Protein AF-B3MCR9-F1 (afdb_monomer_lite)

InterPro domains:
  IPR016186 C-type lectin-like/link domain superfamily [G3DSA:3.10.100.10] (4-109)
  IPR016187 C-type lectin fold [SSF56436] (7-84)

Secondary structure (DSSP, 8-state):
--SHHHHHHHHTTS-TT----EEEEEE-TTSSS-EETTT-PBP----TT-B---SSPEEEEEEETTEEEEEEE-TTS--EE-----SEETTEEPPPPP------HHHHHGGG-

Organism: Drosophila ananassae (NCBI:txid7217)

Sequence (113 aa):
MRLCQQIQTLTSHLHGDDRTDIWFGLTAFERNNYRYISNNKLVDYTPKDSVLVNNGSCAFLKPVDPLYTFASGDCTVRKRFVCTQTDMCNGARMRKPKASCTVPDYAKEILSL

Foldseek 3Di:
DPPVVVQCVLCVPVDDVNQDKEFEQWWLAVHQAIAGQFARDGDPDFDPPAAEDNPNWGWIWHDDVPGTGIYTDHPPDDDHYGDDDGQGGNNHGDDDPPPPPVCDPVNVVVVPD

pLDDT: mean 75.34, std 16.48, range [27.53, 94.12]

Structure (mmCIF, N/CA/C/O backbone):
data_AF-B3MCR9-F1
#
_entry.id   AF-B3MCR9-F1
#
loop_
_atom_site.group_PDB
_atom_site.id
_atom_site.type_symbol
_atom_site.label_atom_id
_atom_site.label_alt_id
_atom_site.label_comp_id
_atom_site.label_asym_id
_atom_site.label_entity_id
_atom_site.label_seq_id
_atom_site.pdbx_PDB_ins_code
_atom_site.Cartn_x
_atom_site.Cartn_y
_atom_site.Cartn_z
_atom_site.occupancy
_atom_site.B_iso_or_equiv
_atom_site.auth_seq_id
_atom_site.auth_comp_id
_atom_site.auth_asym_id
_atom_site.auth_atom_id
_atom_site.pdbx_PDB_model_num
ATOM 1 N N . MET A 1 1 ? -4.313 10.910 16.139 1.00 31.52 1 MET A N 1
ATOM 2 C CA . MET A 1 1 ? -2.930 10.420 15.947 1.00 31.52 1 MET A CA 1
ATOM 3 C C . MET A 1 1 ? -2.883 8.879 15.969 1.00 31.52 1 MET A C 1
ATOM 5 O O . MET A 1 1 ? -2.218 8.310 16.815 1.00 31.52 1 MET A O 1
ATOM 9 N N . ARG A 1 2 ? -3.635 8.181 15.092 1.00 27.53 2 ARG A N 1
ATOM 10 C CA . ARG A 1 2 ? -3.780 6.699 15.122 1.00 27.53 2 ARG A CA 1
ATOM 11 C C . ARG A 1 2 ? -3.287 5.967 13.858 1.00 27.53 2 ARG A C 1
ATOM 13 O O . ARG A 1 2 ? -3.297 4.745 13.839 1.00 27.53 2 ARG A O 1
ATOM 20 N N . LEU A 1 3 ? -2.839 6.685 12.823 1.00 35.62 3 LEU A N 1
ATOM 21 C CA . LEU A 1 3 ? -2.471 6.089 11.525 1.00 35.62 3 LEU A CA 1
ATOM 22 C C . LEU A 1 3 ? -0.963 5.898 11.330 1.00 35.62 3 LEU A C 1
ATOM 24 O O . LEU A 1 3 ? -0.558 4.842 10.856 1.00 35.62 3 LEU A O 1
ATOM 28 N N . CYS A 1 4 ? -0.120 6.818 11.823 1.00 31.88 4 CYS A N 1
ATOM 29 C CA . CYS A 1 4 ? 1.334 6.593 11.867 1.00 31.88 4 CYS A CA 1
ATOM 30 C C . CYS A 1 4 ? 1.710 5.325 12.650 1.00 31.88 4 CYS A C 1
ATOM 32 O O . CYS A 1 4 ? 2.652 4.634 12.272 1.00 31.88 4 CYS A O 1
ATOM 34 N N . GLN A 1 5 ? 0.943 4.987 13.696 1.00 37.16 5 GLN A N 1
ATOM 35 C CA . GLN A 1 5 ? 1.154 3.760 14.466 1.00 37.16 5 GLN A CA 1
ATOM 36 C C . GLN A 1 5 ? 0.984 2.502 13.603 1.00 37.16 5 GLN A C 1
ATOM 38 O O . GLN A 1 5 ? 1.770 1.580 13.752 1.00 37.16 5 GLN A O 1
ATOM 43 N N . GLN A 1 6 ? 0.036 2.464 12.656 1.00 50.44 6 GLN A N 1
ATOM 44 C CA . GLN A 1 6 ? -0.174 1.268 11.831 1.00 50.44 6 GLN A CA 1
ATOM 45 C C . GLN A 1 6 ? 1.005 0.988 10.897 1.00 50.44 6 GLN A C 1
ATOM 47 O O . GLN A 1 6 ? 1.394 -0.167 10.772 1.00 50.44 6 GLN A O 1
ATOM 52 N N . ILE A 1 7 ? 1.598 2.014 10.277 1.00 55.66 7 ILE A N 1
ATOM 53 C CA . ILE A 1 7 ? 2.745 1.832 9.370 1.00 55.66 7 ILE A CA 1
ATOM 54 C C . ILE A 1 7 ? 4.005 1.461 10.148 1.00 55.66 7 ILE A C 1
ATOM 56 O O . ILE A 1 7 ? 4.690 0.526 9.753 1.00 55.66 7 ILE A O 1
ATOM 60 N N . GLN A 1 8 ? 4.273 2.129 11.276 1.00 55.59 8 GLN A N 1
ATOM 61 C CA . GLN A 1 8 ? 5.411 1.782 12.133 1.00 55.59 8 GLN A CA 1
ATOM 62 C C . GLN A 1 8 ? 5.311 0.344 12.655 1.00 55.59 8 GLN A C 1
ATOM 64 O O . GLN A 1 8 ? 6.309 -0.369 12.641 1.00 55.59 8 GLN A O 1
ATOM 69 N N . THR A 1 9 ? 4.115 -0.108 13.049 1.00 60.69 9 THR A N 1
ATOM 70 C CA . THR A 1 9 ? 3.870 -1.512 13.415 1.00 60.69 9 THR A CA 1
ATOM 71 C C . THR A 1 9 ? 3.998 -2.457 12.216 1.00 60.69 9 THR A C 1
ATOM 73 O O . THR A 1 9 ? 4.492 -3.570 12.361 1.00 60.69 9 THR A O 1
ATOM 76 N N . LEU A 1 10 ? 3.589 -2.034 11.015 1.00 63.72 10 LEU A N 1
ATOM 77 C CA . LEU A 1 10 ? 3.745 -2.832 9.795 1.00 63.72 10 LEU A CA 1
ATOM 78 C C . LEU A 1 10 ? 5.221 -3.074 9.456 1.00 63.72 10 LEU A C 1
ATOM 80 O O . LEU A 1 10 ? 5.580 -4.160 9.010 1.00 63.72 10 LEU A O 1
ATOM 84 N N . THR A 1 11 ? 6.068 -2.065 9.660 1.00 65.00 11 THR A N 1
ATOM 85 C CA . THR A 1 11 ? 7.488 -2.124 9.305 1.00 65.00 11 THR A CA 1
ATOM 86 C C . THR A 1 11 ? 8.385 -2.584 10.451 1.00 65.00 11 THR A C 1
ATOM 88 O O . THR A 1 11 ? 9.523 -2.948 10.191 1.00 65.00 11 THR A O 1
ATOM 91 N N . SER A 1 12 ? 7.914 -2.611 11.705 1.00 66.06 12 SER A N 1
ATOM 92 C CA . SER A 1 12 ? 8.736 -3.012 12.863 1.00 66.06 12 SER A CA 1
ATOM 93 C C . SER A 1 12 ? 9.185 -4.472 12.828 1.00 66.06 12 SER A C 1
ATOM 95 O O . SER A 1 12 ? 10.148 -4.826 13.499 1.00 66.06 12 SER A O 1
ATOM 97 N N . HIS A 1 13 ? 8.494 -5.311 12.055 1.00 68.62 13 HIS A N 1
ATOM 98 C CA . HIS A 1 13 ? 8.857 -6.712 11.830 1.00 68.62 13 HIS A CA 1
ATOM 99 C C . HIS A 1 13 ? 9.763 -6.915 10.604 1.00 68.62 13 HIS A C 1
ATOM 101 O O . HIS A 1 13 ? 10.205 -8.032 10.348 1.00 68.62 13 HIS A O 1
ATOM 107 N N . LEU A 1 14 ? 10.037 -5.852 9.840 1.00 70.44 14 LEU A N 1
ATOM 108 C CA . LEU A 1 14 ? 10.917 -5.881 8.675 1.00 70.44 14 LEU A CA 1
ATOM 109 C C . LEU A 1 14 ? 12.338 -5.520 9.139 1.00 70.44 14 LEU A C 1
ATOM 111 O O . LEU A 1 14 ? 12.697 -4.347 9.220 1.00 70.44 14 LEU A O 1
ATOM 115 N N . HIS A 1 15 ? 13.124 -6.527 9.525 1.00 59.03 15 HIS A N 1
ATOM 116 C CA . HIS A 1 15 ? 14.487 -6.343 10.041 1.00 59.03 15 HIS A CA 1
ATOM 117 C C . HIS A 1 15 ? 15.526 -6.104 8.928 1.00 59.03 15 HIS A C 1
ATOM 119 O O . HIS A 1 15 ? 15.335 -6.493 7.779 1.00 59.03 15 HIS A O 1
ATOM 125 N N . GLY A 1 16 ? 16.628 -5.438 9.300 1.00 55.72 16 GLY A N 1
ATOM 126 C CA . GLY A 1 16 ? 17.508 -4.629 8.440 1.00 55.72 16 GLY A CA 1
ATOM 127 C C . GLY A 1 16 ? 18.189 -5.281 7.232 1.00 55.72 16 GLY A C 1
ATOM 128 O O . GLY A 1 16 ? 18.590 -4.536 6.334 1.00 55.72 16 GLY A O 1
ATOM 129 N N . ASP A 1 17 ? 18.264 -6.610 7.166 1.00 62.31 17 ASP A N 1
ATOM 130 C CA . ASP A 1 17 ? 18.848 -7.322 6.018 1.00 62.31 17 ASP A CA 1
ATOM 131 C C . ASP A 1 17 ? 17.816 -7.604 4.918 1.00 62.31 17 ASP A C 1
ATOM 133 O O . ASP A 1 17 ? 18.160 -7.814 3.755 1.00 62.31 17 ASP A O 1
ATOM 137 N N . ASP A 1 18 ? 16.529 -7.567 5.259 1.00 64.81 18 ASP A N 1
ATOM 138 C CA . ASP A 1 18 ? 15.459 -8.001 4.377 1.00 64.81 18 ASP A CA 1
ATOM 139 C C . ASP A 1 18 ? 14.833 -6.828 3.607 1.00 64.81 18 ASP A C 1
ATOM 141 O O . ASP A 1 18 ? 13.708 -6.390 3.850 1.00 64.81 18 ASP A O 1
ATOM 145 N N . ARG A 1 19 ? 15.620 -6.275 2.679 1.00 75.81 19 ARG A N 1
ATOM 146 C CA . ARG A 1 19 ? 15.340 -5.015 1.968 1.00 75.81 19 ARG A CA 1
ATOM 147 C C . ARG A 1 19 ? 14.679 -5.233 0.609 1.00 75.81 19 ARG A C 1
ATOM 149 O O . ARG A 1 19 ? 15.186 -4.775 -0.414 1.00 75.81 19 ARG A O 1
ATOM 156 N N . THR A 1 20 ? 13.547 -5.930 0.574 1.00 87.25 20 THR A N 1
ATOM 157 C CA . THR A 1 20 ? 12.781 -6.091 -0.675 1.00 87.25 20 THR A CA 1
ATOM 158 C C . THR A 1 20 ? 11.557 -5.192 -0.709 1.00 87.25 20 THR A C 1
ATOM 160 O O . THR A 1 20 ? 11.025 -4.793 0.323 1.00 87.25 20 THR A O 1
ATOM 163 N N . ASP A 1 21 ? 11.036 -4.968 -1.911 1.00 90.31 21 ASP A N 1
ATOM 164 C CA . ASP A 1 21 ? 9.702 -4.406 -2.073 1.00 90.31 21 ASP A CA 1
ATOM 165 C C . ASP A 1 21 ? 8.641 -5.358 -1.501 1.00 90.31 21 ASP A C 1
ATOM 167 O O . ASP A 1 21 ? 8.710 -6.577 -1.714 1.00 90.31 21 ASP A O 1
ATOM 171 N N . ILE A 1 22 ? 7.649 -4.810 -0.799 1.00 89.12 22 ILE A N 1
ATOM 172 C CA . ILE A 1 22 ? 6.610 -5.593 -0.118 1.00 89.12 22 ILE A CA 1
ATOM 173 C C . ILE A 1 22 ? 5.230 -5.008 -0.412 1.00 89.12 22 ILE A C 1
ATOM 175 O O . ILE A 1 22 ? 4.957 -3.843 -0.137 1.00 89.12 22 ILE A O 1
ATOM 179 N N . TRP A 1 23 ? 4.331 -5.830 -0.938 1.00 90.81 23 TRP A N 1
ATOM 180 C CA . TRP A 1 23 ? 2.925 -5.494 -1.103 1.00 90.81 23 TRP A CA 1
ATOM 181 C C . TRP A 1 23 ? 2.233 -5.313 0.246 1.00 90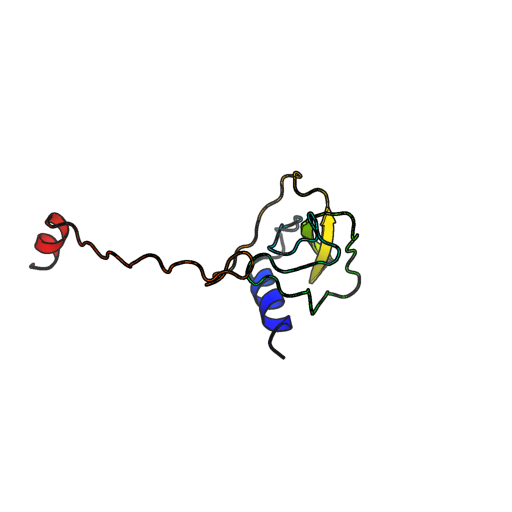.81 23 TRP A C 1
ATOM 183 O O . TRP A 1 23 ? 2.400 -6.116 1.164 1.00 90.81 23 TRP A O 1
ATOM 193 N N . PHE A 1 24 ? 1.380 -4.298 0.333 1.00 90.62 24 PHE A N 1
ATOM 194 C CA . PHE A 1 24 ? 0.454 -4.113 1.445 1.00 90.62 24 PHE A CA 1
ATOM 195 C C . PHE A 1 24 ? -0.924 -3.730 0.903 1.00 90.62 24 PHE A C 1
ATOM 197 O O . PHE A 1 24 ? -1.089 -3.462 -0.286 1.00 90.62 24 PHE A O 1
ATOM 204 N N . GLY A 1 25 ? -1.942 -3.748 1.762 1.00 89.69 25 GLY A N 1
ATOM 205 C CA . GLY A 1 25 ? -3.341 -3.598 1.359 1.00 89.69 25 GLY A CA 1
ATOM 206 C C . GLY A 1 25 ? -3.757 -2.178 0.962 1.00 89.69 25 GLY A C 1
ATOM 207 O O . GLY A 1 25 ? -4.735 -1.688 1.520 1.00 89.69 25 GLY A O 1
ATOM 208 N N . LEU A 1 26 ? -3.053 -1.527 0.032 1.00 91.62 26 LEU A N 1
ATOM 209 C CA . LEU A 1 26 ? -3.371 -0.213 -0.528 1.00 91.62 26 LEU A CA 1
ATOM 210 C C . LEU A 1 26 ? -3.367 -0.285 -2.066 1.00 91.62 26 LEU A C 1
ATOM 212 O O . LEU A 1 26 ? -2.412 -0.762 -2.675 1.00 91.62 26 LEU A O 1
ATOM 216 N N . THR A 1 27 ? -4.442 0.174 -2.707 1.00 90.62 27 THR A N 1
ATOM 217 C CA . THR A 1 27 ? -4.608 0.038 -4.164 1.00 90.62 27 THR A CA 1
ATOM 218 C C . THR A 1 27 ? -5.414 1.180 -4.773 1.00 90.62 27 THR A C 1
ATOM 220 O O . THR A 1 27 ? -6.301 1.738 -4.119 1.00 90.62 27 THR A O 1
ATOM 223 N N . ALA A 1 28 ? -5.109 1.504 -6.030 1.00 89.94 28 ALA A N 1
ATOM 224 C CA . ALA A 1 28 ? -5.930 2.335 -6.907 1.00 89.94 28 ALA A CA 1
ATOM 225 C C . ALA A 1 28 ? -6.536 1.523 -8.070 1.00 89.94 28 ALA A C 1
ATOM 227 O O . ALA A 1 28 ? -7.105 2.107 -8.986 1.00 89.94 28 ALA A O 1
ATOM 228 N N . PHE A 1 29 ? -6.431 0.188 -8.055 1.00 81.44 29 PHE A N 1
ATOM 229 C CA . PHE A 1 29 ? -7.005 -0.681 -9.087 1.00 81.44 29 PHE A CA 1
ATOM 230 C C . PHE A 1 29 ? -8.499 -0.384 -9.283 1.00 81.44 29 PHE A C 1
ATOM 232 O O . PHE A 1 29 ? -9.262 -0.361 -8.312 1.00 81.44 29 PHE A O 1
ATOM 239 N N . GLU A 1 30 ? -8.879 -0.098 -10.534 1.00 77.56 30 GLU A N 1
ATOM 240 C CA . GLU A 1 30 ? -10.236 0.300 -10.957 1.00 77.56 30 GLU A CA 1
ATOM 241 C C . GLU A 1 30 ? -10.810 1.531 -10.222 1.00 77.56 30 GLU A C 1
ATOM 243 O O . GLU A 1 30 ? -12.026 1.713 -10.125 1.00 77.56 30 GLU A O 1
ATOM 248 N N . ARG A 1 31 ? -9.952 2.391 -9.653 1.00 79.00 31 ARG A N 1
ATOM 249 C CA . ARG A 1 31 ? -10.357 3.519 -8.801 1.00 79.00 31 ARG A CA 1
ATOM 250 C C . ARG A 1 31 ? -9.537 4.773 -9.094 1.00 79.00 31 ARG A C 1
ATOM 252 O O . ARG A 1 31 ? -8.361 4.712 -9.412 1.00 79.00 31 ARG A O 1
ATOM 259 N N . ASN A 1 32 ? -10.145 5.937 -8.861 1.00 82.50 32 ASN A N 1
ATOM 260 C CA . ASN A 1 32 ? -9.486 7.237 -9.049 1.00 82.50 32 ASN A CA 1
ATOM 261 C C . ASN A 1 32 ? -8.578 7.655 -7.884 1.00 82.50 32 ASN A C 1
ATOM 263 O O . ASN A 1 32 ? -8.021 8.742 -7.934 1.00 82.50 32 ASN A O 1
ATOM 267 N N . ASN A 1 33 ? -8.508 6.897 -6.788 1.00 88.38 33 ASN A N 1
ATOM 268 C CA . ASN A 1 33 ? -7.718 7.258 -5.609 1.00 88.38 33 ASN A CA 1
ATOM 269 C C . ASN A 1 33 ? -7.291 6.003 -4.850 1.00 88.38 33 ASN A C 1
ATOM 271 O O . ASN A 1 33 ? -8.058 5.038 -4.771 1.00 88.38 33 ASN A O 1
ATOM 275 N N . TYR A 1 34 ? -6.125 6.075 -4.208 1.00 91.12 34 TYR A N 1
ATOM 276 C CA . TYR A 1 34 ? -5.616 5.010 -3.352 1.00 91.12 34 TYR A CA 1
ATOM 277 C C . TYR A 1 34 ? -6.483 4.813 -2.110 1.00 91.12 34 TYR A C 1
ATOM 279 O O . TYR A 1 34 ? -6.794 5.758 -1.376 1.00 91.12 34 TYR A O 1
ATOM 287 N N . ARG A 1 35 ? -6.868 3.559 -1.874 1.00 89.75 35 ARG A N 1
ATOM 288 C CA . ARG A 1 35 ? -7.688 3.145 -0.735 1.00 89.75 35 ARG A CA 1
ATOM 289 C C . ARG A 1 35 ? -7.159 1.874 -0.109 1.00 89.75 35 ARG A C 1
ATOM 291 O O . ARG A 1 35 ? -6.601 1.016 -0.795 1.00 89.75 35 ARG A O 1
ATOM 298 N N . TYR A 1 36 ? -7.381 1.737 1.192 1.00 88.75 36 TYR A N 1
ATOM 299 C CA . TYR A 1 36 ? -7.058 0.503 1.889 1.00 88.75 36 TYR A CA 1
ATOM 300 C C . TYR A 1 36 ? -8.070 -0.588 1.540 1.00 88.75 36 TYR A C 1
ATOM 302 O O . TYR A 1 36 ? -9.278 -0.390 1.682 1.00 88.75 36 TYR A O 1
ATOM 310 N N . ILE A 1 37 ? -7.582 -1.762 1.142 1.00 86.31 37 ILE A N 1
ATOM 311 C CA . ILE A 1 37 ? -8.421 -2.918 0.786 1.00 86.31 37 ILE A CA 1
ATOM 312 C C . ILE A 1 37 ? -9.233 -3.391 1.995 1.00 86.31 37 ILE A C 1
ATOM 314 O O . ILE A 1 37 ? -10.359 -3.843 1.844 1.00 86.31 37 ILE A O 1
ATOM 318 N N . SER A 1 38 ? -8.720 -3.239 3.216 1.00 83.44 38 SER A N 1
ATOM 319 C CA . SER A 1 38 ? -9.431 -3.655 4.431 1.00 83.44 38 SER A CA 1
ATOM 320 C C . SER A 1 38 ? -10.731 -2.873 4.650 1.00 83.44 38 SER A C 1
ATOM 322 O O . SER A 1 38 ? -11.789 -3.448 4.888 1.00 83.44 38 SER A O 1
ATOM 324 N N . ASN A 1 39 ? -10.688 -1.546 4.546 1.00 83.75 39 ASN A N 1
ATOM 325 C CA . ASN A 1 39 ? -11.772 -0.680 5.015 1.00 83.75 39 ASN A CA 1
ATOM 326 C C . ASN A 1 39 ? -12.348 0.264 3.950 1.00 83.75 39 ASN A C 1
ATOM 328 O O . ASN A 1 39 ? -13.274 1.013 4.252 1.00 83.75 39 ASN A O 1
ATOM 332 N N . ASN A 1 40 ? -11.813 0.239 2.728 1.00 86.88 40 ASN A N 1
ATOM 333 C CA . ASN A 1 40 ? -12.189 1.111 1.616 1.00 86.88 40 ASN A CA 1
ATOM 334 C C . ASN A 1 40 ? -11.998 2.625 1.882 1.00 86.88 40 ASN A C 1
ATOM 336 O O . ASN A 1 40 ? -12.469 3.470 1.110 1.00 86.88 40 ASN A O 1
ATOM 340 N N . LYS A 1 41 ? -11.306 2.999 2.964 1.00 88.94 41 LYS A N 1
ATOM 341 C CA . LYS A 1 41 ? -10.969 4.392 3.269 1.00 88.94 41 LYS A CA 1
ATOM 342 C C . LYS A 1 41 ? -9.844 4.862 2.362 1.00 88.94 41 LYS A C 1
ATOM 344 O O . LYS A 1 41 ? -8.990 4.072 1.964 1.00 88.94 41 LYS A O 1
ATOM 349 N N . LEU A 1 42 ? -9.872 6.152 2.047 1.00 89.56 42 LEU A N 1
ATOM 350 C CA . LEU A 1 42 ? -8.772 6.824 1.368 1.00 89.56 42 LEU A CA 1
ATOM 351 C C . LEU A 1 42 ? -7.499 6.710 2.204 1.00 89.56 42 LEU A C 1
ATOM 353 O O . LEU A 1 42 ? -7.567 6.663 3.434 1.00 89.56 42 LEU A O 1
ATOM 357 N N . VAL A 1 43 ? -6.359 6.682 1.520 1.00 87.75 43 VAL A N 1
ATOM 358 C CA . VAL A 1 43 ? -5.075 6.908 2.178 1.00 87.75 43 VAL A CA 1
ATOM 359 C C . VAL A 1 43 ? -5.089 8.294 2.825 1.00 87.75 43 VAL A C 1
ATOM 361 O O . VAL A 1 43 ? -5.454 9.284 2.196 1.00 87.75 43 VAL A O 1
ATOM 364 N N . ASP A 1 44 ? -4.746 8.355 4.103 1.00 84.31 44 ASP A N 1
ATOM 365 C CA . ASP A 1 44 ? -4.719 9.581 4.909 1.00 84.31 44 ASP A CA 1
ATOM 366 C C . ASP A 1 44 ? -3.294 9.985 5.305 1.00 84.31 44 ASP A C 1
ATOM 368 O O . ASP A 1 44 ? -3.062 11.115 5.734 1.00 84.31 44 ASP A O 1
ATOM 372 N N . TYR A 1 45 ? -2.334 9.081 5.124 1.00 84.62 45 TYR A N 1
ATOM 373 C CA . TYR A 1 45 ? -0.922 9.325 5.334 1.00 84.62 45 TYR A CA 1
ATOM 374 C C . TYR A 1 45 ? -0.080 8.606 4.281 1.00 84.62 45 TYR A C 1
ATOM 376 O O . TYR A 1 45 ? -0.253 7.415 4.019 1.00 84.62 45 TYR A O 1
ATOM 384 N N . THR A 1 46 ? 0.895 9.328 3.741 1.00 85.81 46 THR A N 1
ATOM 385 C CA . THR A 1 46 ? 1.944 8.807 2.865 1.00 85.81 46 THR A CA 1
ATOM 386 C C . THR A 1 46 ? 3.297 9.285 3.391 1.00 85.81 46 THR A C 1
ATOM 388 O O . THR A 1 46 ? 3.437 10.489 3.637 1.00 85.81 46 THR A O 1
ATOM 391 N N . PRO A 1 47 ? 4.298 8.400 3.561 1.00 88.38 47 PRO A N 1
ATOM 392 C CA . PRO A 1 47 ? 5.655 8.813 3.902 1.00 88.38 47 PRO A CA 1
ATOM 393 C C . PRO A 1 47 ? 6.199 9.862 2.928 1.00 88.38 47 PRO A C 1
ATOM 395 O O . PRO A 1 47 ? 5.802 9.910 1.759 1.00 88.38 47 PRO A O 1
ATOM 398 N N . LYS A 1 48 ? 7.145 10.681 3.394 1.00 86.50 48 LYS A N 1
ATOM 399 C CA . LYS A 1 48 ? 7.862 11.612 2.518 1.00 86.50 48 LYS A CA 1
ATOM 400 C C . LYS A 1 48 ? 8.524 10.836 1.367 1.00 86.50 48 LYS A C 1
ATOM 402 O O . LYS A 1 48 ? 8.908 9.679 1.533 1.00 86.50 48 LYS A O 1
ATOM 407 N N . ASP A 1 49 ? 8.592 11.466 0.198 1.00 88.31 49 ASP A N 1
ATOM 408 C CA . ASP A 1 49 ? 9.197 10.902 -1.017 1.00 88.31 49 ASP A CA 1
ATOM 409 C C . ASP A 1 49 ? 8.462 9.664 -1.576 1.00 88.31 49 ASP A C 1
ATOM 411 O O . ASP A 1 49 ? 9.003 8.921 -2.395 1.00 88.31 49 ASP A O 1
ATOM 415 N N . SER A 1 50 ? 7.208 9.446 -1.154 1.00 91.31 50 SER A N 1
ATOM 416 C CA . SER A 1 50 ? 6.335 8.419 -1.728 1.00 91.31 50 SER A CA 1
ATOM 417 C C . SER A 1 50 ? 5.956 8.752 -3.170 1.00 91.31 50 SER A C 1
ATOM 419 O O . SER A 1 50 ? 5.557 9.877 -3.470 1.00 91.31 50 SER A O 1
ATOM 421 N N . VAL A 1 51 ? 5.993 7.751 -4.050 1.00 92.06 51 VAL A N 1
ATOM 422 C CA . VAL A 1 51 ? 5.645 7.881 -5.472 1.00 92.06 51 VAL A CA 1
ATOM 423 C C . VAL A 1 51 ? 4.475 6.959 -5.800 1.00 92.06 51 VAL A C 1
ATOM 425 O O . VAL A 1 51 ? 4.649 5.796 -6.160 1.00 92.06 51 VAL A O 1
ATOM 428 N N . LEU A 1 52 ? 3.262 7.490 -5.670 1.00 90.12 52 LEU A N 1
ATOM 429 C CA . LEU A 1 52 ? 2.024 6.789 -5.998 1.00 90.12 52 LEU A CA 1
ATOM 430 C C . LEU A 1 52 ? 1.456 7.319 -7.316 1.00 90.12 52 LEU A C 1
ATOM 432 O O . LEU A 1 52 ? 0.892 8.411 -7.366 1.00 90.12 52 LEU A O 1
ATOM 436 N N . VAL A 1 53 ? 1.591 6.540 -8.388 1.00 86.12 53 VAL A N 1
ATOM 437 C CA . VAL A 1 53 ? 1.015 6.866 -9.696 1.00 86.12 53 VAL A CA 1
ATOM 438 C C . VAL A 1 53 ? -0.418 6.353 -9.743 1.00 86.12 53 VAL A C 1
ATOM 440 O O . VAL A 1 53 ? -0.693 5.189 -9.464 1.00 86.12 53 VAL A O 1
ATOM 443 N N . ASN A 1 54 ? -1.359 7.223 -10.083 1.00 78.19 54 ASN A N 1
ATOM 444 C CA . ASN A 1 54 ? -2.779 6.895 -10.110 1.00 78.19 54 ASN A CA 1
ATOM 445 C C . ASN A 1 54 ? -3.193 6.306 -11.470 1.00 78.19 54 ASN A C 1
ATOM 447 O O . ASN A 1 54 ? -3.891 6.948 -12.248 1.00 78.19 54 ASN A O 1
ATOM 451 N N . ASN A 1 55 ? -2.697 5.109 -11.787 1.00 78.56 55 ASN A N 1
ATOM 452 C CA . ASN A 1 55 ? -2.930 4.424 -13.066 1.00 78.56 55 ASN A CA 1
ATOM 453 C C . ASN A 1 55 ? -3.539 3.021 -12.892 1.00 78.56 55 ASN A C 1
ATOM 455 O O . ASN A 1 55 ? -3.288 2.133 -13.702 1.00 78.56 55 ASN A O 1
ATOM 459 N N . GLY A 1 56 ? -4.305 2.800 -11.820 1.00 68.69 56 GLY A N 1
ATOM 460 C CA . GLY A 1 56 ? -4.883 1.483 -11.537 1.00 68.69 56 GLY A CA 1
ATOM 461 C C . GLY A 1 56 ? -3.901 0.480 -10.923 1.00 68.69 56 GLY A C 1
ATOM 462 O O . GLY A 1 56 ? -4.158 -0.717 -10.957 1.00 68.69 56 GLY A O 1
ATOM 463 N N . SER A 1 57 ? -2.779 0.942 -10.372 1.00 87.06 57 SER A N 1
ATOM 464 C CA . SER A 1 57 ? -1.729 0.097 -9.799 1.00 87.06 57 SER A CA 1
ATOM 465 C C . SER A 1 57 ? -1.920 -0.194 -8.305 1.00 87.06 57 SER A C 1
ATOM 467 O O . SER A 1 57 ? -2.693 0.455 -7.586 1.00 87.06 57 SER A O 1
ATOM 469 N N . CYS A 1 58 ? -1.196 -1.209 -7.834 1.00 91.31 58 CYS A N 1
ATOM 470 C CA . CYS A 1 58 ? -1.112 -1.578 -6.427 1.00 91.31 58 CYS A CA 1
ATOM 471 C C . CYS A 1 58 ? 0.044 -0.824 -5.765 1.00 91.31 58 CYS A C 1
ATOM 473 O O . CYS A 1 58 ? 1.058 -0.550 -6.411 1.00 91.31 58 CYS A O 1
ATOM 475 N N . ALA A 1 59 ? -0.087 -0.504 -4.475 1.00 93.38 59 ALA A N 1
ATOM 476 C CA . ALA A 1 59 ? 0.978 0.138 -3.713 1.00 93.38 59 ALA A CA 1
ATOM 477 C C . ALA A 1 59 ? 1.814 -0.882 -2.928 1.00 93.38 59 ALA A C 1
ATOM 479 O O . ALA A 1 59 ? 1.286 -1.813 -2.319 1.00 93.38 59 ALA A O 1
ATOM 480 N N . PHE A 1 60 ? 3.126 -0.672 -2.903 1.00 92.38 60 PHE A N 1
ATOM 481 C CA . PHE A 1 60 ? 4.090 -1.447 -2.131 1.00 92.38 60 PHE A CA 1
ATOM 482 C C . PHE A 1 60 ? 4.958 -0.543 -1.252 1.00 92.38 60 PHE A C 1
ATOM 484 O O . PHE A 1 60 ? 5.142 0.644 -1.525 1.00 92.38 60 PHE A O 1
ATOM 491 N N . LEU A 1 61 ? 5.500 -1.132 -0.191 1.00 91.25 61 LEU A N 1
ATOM 492 C CA . LEU A 1 61 ? 6.560 -0.564 0.626 1.00 91.25 61 LEU A CA 1
ATOM 493 C C . LEU A 1 61 ? 7.882 -0.728 -0.122 1.00 91.25 61 LEU A C 1
ATOM 495 O O . LEU A 1 61 ? 8.274 -1.853 -0.436 1.00 91.25 61 LEU A O 1
ATOM 499 N N . LYS A 1 62 ? 8.554 0.388 -0.396 1.00 91.69 62 LYS A N 1
ATOM 500 C CA . LYS A 1 62 ? 9.886 0.435 -0.999 1.00 91.69 62 LYS A CA 1
ATOM 501 C C . LYS A 1 62 ? 10.908 0.816 0.078 1.00 91.69 62 LYS A C 1
ATOM 503 O O . LYS A 1 62 ? 10.717 1.850 0.723 1.00 91.69 62 LYS A O 1
ATOM 508 N N . PRO A 1 63 ? 11.974 0.032 0.291 1.00 88.81 63 PRO A N 1
ATOM 509 C CA . PRO A 1 63 ? 12.991 0.359 1.285 1.00 88.81 63 PRO A CA 1
ATOM 510 C C . PRO A 1 63 ? 13.753 1.638 0.897 1.00 88.81 63 PRO A C 1
ATOM 512 O O . PRO A 1 63 ? 14.194 1.790 -0.242 1.00 88.81 63 PRO A O 1
ATOM 515 N N . VAL A 1 64 ? 13.916 2.549 1.858 1.00 86.94 64 VAL A N 1
ATOM 516 C CA . VAL A 1 64 ? 14.713 3.783 1.765 1.00 86.94 64 VAL A CA 1
ATOM 517 C C . VAL A 1 64 ? 15.441 3.943 3.089 1.00 86.94 64 VAL A C 1
ATOM 519 O O . VAL A 1 64 ? 14.815 4.303 4.074 1.00 86.94 64 VAL A O 1
ATOM 522 N N . ASP A 1 65 ? 16.739 3.650 3.135 1.00 79.44 65 ASP A N 1
ATOM 523 C CA . ASP A 1 65 ? 17.494 3.543 4.390 1.00 79.44 65 ASP A CA 1
ATOM 524 C C . ASP A 1 65 ? 17.308 4.754 5.329 1.00 79.44 65 ASP A C 1
ATOM 526 O O . ASP A 1 65 ? 17.546 5.880 4.886 1.00 79.44 65 ASP A O 1
ATOM 530 N N . PRO A 1 66 ? 16.875 4.579 6.601 1.00 77.38 66 PRO A N 1
ATOM 531 C CA . PRO A 1 66 ? 16.564 3.341 7.350 1.00 77.38 66 PRO A CA 1
ATOM 532 C C . PRO A 1 66 ? 15.067 2.967 7.420 1.00 77.38 66 PRO A C 1
ATOM 534 O O . PRO A 1 66 ?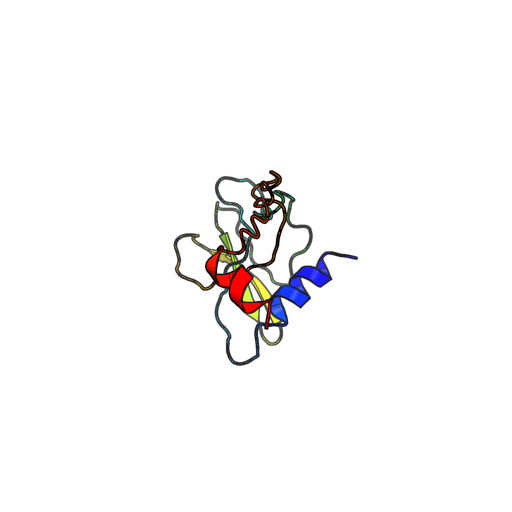 14.652 2.172 8.260 1.00 77.38 66 PRO A O 1
ATOM 537 N N . LEU A 1 67 ? 14.234 3.579 6.586 1.00 82.88 67 LEU A N 1
ATOM 538 C CA . LEU A 1 67 ? 12.775 3.500 6.597 1.00 82.88 67 LEU A CA 1
ATOM 539 C C . LEU A 1 67 ? 12.213 2.823 5.331 1.00 82.88 67 LEU A C 1
ATOM 541 O O . LEU A 1 67 ? 12.921 2.241 4.509 1.00 82.88 67 LEU A O 1
ATOM 545 N N . TYR A 1 68 ? 10.892 2.906 5.184 1.00 85.94 68 TYR A N 1
ATOM 546 C CA . TYR A 1 68 ? 10.164 2.536 3.977 1.00 85.94 68 TYR A CA 1
ATOM 547 C C . TYR A 1 68 ? 9.357 3.733 3.479 1.00 85.94 68 TYR A C 1
ATOM 549 O O . TYR A 1 68 ? 8.804 4.500 4.270 1.00 85.94 68 TYR A O 1
ATOM 557 N N . THR A 1 69 ? 9.254 3.859 2.161 1.00 91.19 69 THR A N 1
ATOM 558 C CA . THR A 1 69 ? 8.347 4.791 1.485 1.00 91.19 69 THR A CA 1
ATOM 559 C C . THR A 1 69 ? 7.298 4.027 0.681 1.00 91.19 69 THR A C 1
ATOM 561 O O . THR A 1 69 ? 7.376 2.800 0.565 1.00 91.19 69 THR A O 1
ATOM 564 N N . PHE A 1 70 ? 6.298 4.717 0.134 1.00 92.69 70 PHE A N 1
ATOM 565 C CA . PHE A 1 70 ? 5.321 4.084 -0.750 1.00 92.69 70 PHE A CA 1
ATOM 566 C C . PHE A 1 70 ? 5.732 4.232 -2.209 1.00 92.69 70 PHE A C 1
ATOM 568 O O . PHE A 1 70 ? 6.171 5.291 -2.650 1.00 92.69 70 PHE A O 1
ATOM 575 N N . ALA A 1 71 ? 5.532 3.170 -2.973 1.00 93.94 71 ALA A N 1
ATOM 576 C CA . ALA A 1 71 ? 5.639 3.183 -4.420 1.00 93.94 71 ALA A CA 1
ATOM 577 C C . ALA A 1 71 ? 4.464 2.417 -5.035 1.00 93.94 71 ALA A C 1
ATOM 579 O O . ALA A 1 71 ? 3.811 1.626 -4.355 1.00 93.94 71 ALA A O 1
ATOM 580 N N . SER A 1 72 ? 4.182 2.651 -6.312 1.00 94.12 72 SER A N 1
ATOM 581 C CA . SER A 1 72 ? 3.128 1.953 -7.051 1.00 94.12 72 SER A CA 1
ATOM 582 C C . SER A 1 72 ? 3.687 1.106 -8.187 1.00 94.12 72 SER A C 1
ATOM 584 O O . SER A 1 72 ? 4.657 1.501 -8.834 1.00 94.12 72 SER A O 1
ATOM 586 N N . GLY A 1 73 ? 3.068 -0.039 -8.464 1.00 91.88 73 GLY A N 1
ATOM 587 C CA . GLY A 1 73 ? 3.476 -0.927 -9.550 1.00 91.88 73 GLY A CA 1
ATOM 588 C C . GLY A 1 73 ? 2.353 -1.837 -10.029 1.00 91.88 73 GLY A C 1
ATOM 589 O O . GLY A 1 73 ? 1.282 -1.906 -9.424 1.00 91.88 73 GLY A O 1
ATOM 590 N N . ASP A 1 74 ? 2.608 -2.541 -11.127 1.00 90.81 74 ASP A N 1
ATOM 591 C CA . ASP A 1 74 ? 1.690 -3.547 -11.656 1.00 90.81 74 ASP A CA 1
ATOM 592 C C . ASP A 1 74 ? 1.384 -4.607 -10.580 1.00 90.81 74 ASP A C 1
ATOM 594 O O . ASP A 1 74 ? 2.290 -5.231 -10.020 1.00 90.81 74 ASP A O 1
ATOM 598 N N . CYS A 1 75 ? 0.093 -4.787 -10.288 1.00 88.31 75 CYS A N 1
ATOM 599 C CA . CYS A 1 75 ? -0.419 -5.713 -9.280 1.00 88.31 75 CYS A CA 1
ATOM 600 C C . CYS A 1 75 ? -0.047 -7.180 -9.552 1.00 88.31 75 CYS A C 1
ATOM 602 O O . CYS A 1 75 ? -0.090 -8.000 -8.637 1.00 88.31 75 CYS A O 1
ATOM 604 N N . THR A 1 76 ? 0.300 -7.523 -10.795 1.00 87.81 76 THR A N 1
ATOM 605 C CA . THR A 1 76 ? 0.682 -8.882 -11.204 1.00 87.81 76 THR A CA 1
ATOM 606 C C . THR A 1 76 ? 2.144 -9.210 -10.892 1.00 87.81 76 THR A C 1
ATOM 608 O O . THR A 1 76 ? 2.535 -10.380 -10.898 1.00 87.81 76 THR A O 1
ATOM 611 N N . VAL A 1 77 ? 2.965 -8.203 -10.567 1.00 90.25 77 VAL A N 1
ATOM 612 C CA . VAL A 1 77 ? 4.377 -8.404 -10.231 1.00 90.25 77 VAL A CA 1
ATOM 613 C C . VAL A 1 77 ? 4.500 -9.145 -8.904 1.00 90.25 77 VAL A C 1
ATOM 615 O O . VAL A 1 77 ? 3.980 -8.731 -7.863 1.00 90.25 77 VAL A O 1
ATOM 618 N N . ARG A 1 78 ? 5.264 -10.239 -8.921 1.00 89.31 78 ARG A N 1
ATOM 619 C CA . ARG A 1 78 ? 5.521 -11.054 -7.734 1.00 89.31 78 ARG A CA 1
ATOM 620 C C . ARG A 1 78 ? 6.355 -10.268 -6.718 1.00 89.31 78 ARG A C 1
ATOM 622 O O . ARG A 1 78 ? 7.524 -9.980 -6.955 1.00 89.31 78 ARG A O 1
ATOM 629 N N . LYS A 1 79 ? 5.761 -9.973 -5.562 1.00 86.62 79 LYS A N 1
ATOM 630 C CA . LYS A 1 79 ? 6.443 -9.471 -4.359 1.00 86.62 79 LYS A CA 1
ATOM 631 C C . LYS A 1 79 ? 5.861 -10.168 -3.131 1.00 86.62 79 LYS A C 1
ATOM 633 O O . LYS A 1 79 ? 4.840 -10.851 -3.221 1.00 86.62 79 LYS A O 1
ATOM 638 N N . ARG A 1 80 ? 6.522 -10.021 -1.987 1.00 86.50 80 ARG A N 1
ATOM 639 C CA . ARG A 1 80 ? 6.009 -10.539 -0.711 1.00 86.50 80 ARG A CA 1
ATOM 640 C C . ARG A 1 80 ? 4.893 -9.647 -0.192 1.00 86.50 80 ARG A C 1
ATOM 642 O O . ARG A 1 80 ? 4.802 -8.499 -0.605 1.00 86.50 80 ARG A O 1
ATOM 649 N N . PHE A 1 81 ? 4.073 -10.172 0.710 1.00 84.88 81 PHE A N 1
ATOM 650 C CA . PHE A 1 81 ? 2.968 -9.438 1.316 1.00 84.88 81 PHE A CA 1
ATOM 651 C C . PHE A 1 81 ? 3.212 -9.256 2.806 1.00 84.88 81 PHE A C 1
ATOM 653 O O . PHE A 1 81 ? 3.666 -10.179 3.480 1.00 84.88 81 PHE A O 1
ATOM 660 N N . VAL A 1 82 ? 2.852 -8.084 3.317 1.00 81.19 82 V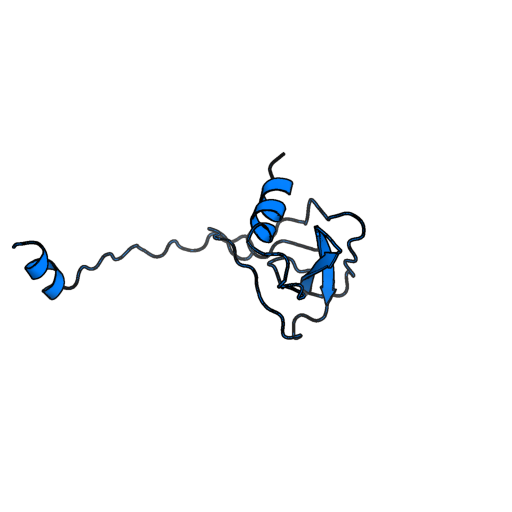AL A N 1
ATOM 661 C CA . VAL A 1 82 ? 2.688 -7.848 4.750 1.00 81.19 82 VAL A CA 1
ATOM 662 C C . VAL A 1 82 ? 1.200 -7.791 5.069 1.00 81.19 82 VAL A C 1
ATOM 664 O O . VAL A 1 82 ? 0.428 -7.061 4.441 1.00 81.19 82 VAL A O 1
ATOM 667 N N . CYS A 1 83 ? 0.795 -8.595 6.045 1.00 77.94 83 CYS A N 1
ATOM 668 C CA . CYS A 1 83 ? -0.598 -8.773 6.422 1.00 77.94 83 CYS A CA 1
ATOM 669 C C . CYS A 1 83 ? -0.820 -8.270 7.846 1.00 77.94 83 CYS A C 1
ATOM 671 O O . CYS A 1 83 ? -0.005 -8.503 8.735 1.00 77.94 83 CYS A O 1
ATOM 673 N N . THR A 1 84 ? -1.960 -7.627 8.071 1.00 77.06 84 THR A N 1
ATOM 674 C CA . THR A 1 84 ? -2.443 -7.273 9.406 1.00 77.06 84 THR A CA 1
ATOM 675 C C . THR A 1 84 ? -3.850 -7.818 9.590 1.00 77.06 84 THR A C 1
ATOM 677 O O . THR A 1 84 ? -4.607 -7.975 8.628 1.00 77.06 84 THR A O 1
ATOM 680 N N . GLN A 1 85 ? -4.207 -8.144 10.831 1.00 76.75 85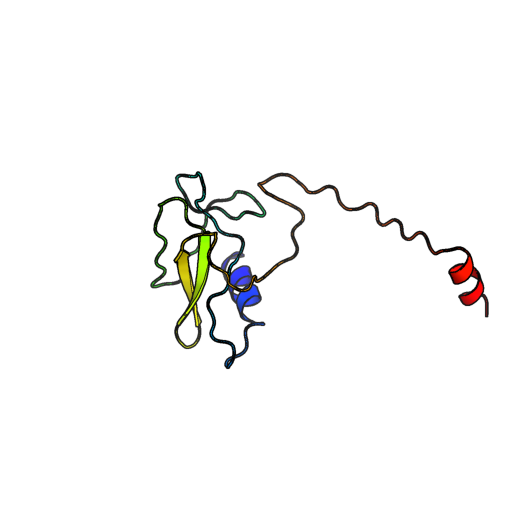 GLN A N 1
ATOM 681 C CA . GLN A 1 85 ? -5.548 -8.626 11.131 1.00 76.75 85 GLN A CA 1
ATOM 682 C C . GLN A 1 85 ? -6.576 -7.507 10.915 1.00 76.75 85 GLN A C 1
ATOM 684 O O . GLN A 1 85 ? -6.363 -6.358 11.307 1.00 76.75 85 GLN A O 1
ATOM 689 N N . THR A 1 86 ? -7.710 -7.841 10.301 1.00 78.00 86 THR A N 1
ATOM 690 C CA . THR A 1 86 ? -8.810 -6.903 10.083 1.00 78.00 86 THR A CA 1
ATOM 691 C C . THR A 1 86 ? -10.160 -7.611 10.131 1.00 78.00 86 THR A C 1
ATOM 693 O O . THR A 1 86 ? -10.297 -8.742 9.670 1.00 78.00 86 THR A O 1
ATOM 696 N N . ASP A 1 87 ? -11.170 -6.926 10.667 1.00 79.31 87 ASP A N 1
ATOM 697 C CA . ASP A 1 87 ? -12.563 -7.390 10.678 1.00 79.31 87 ASP A CA 1
ATOM 698 C C . ASP A 1 87 ? -13.319 -7.014 9.390 1.00 79.31 87 ASP A C 1
ATOM 700 O O . ASP A 1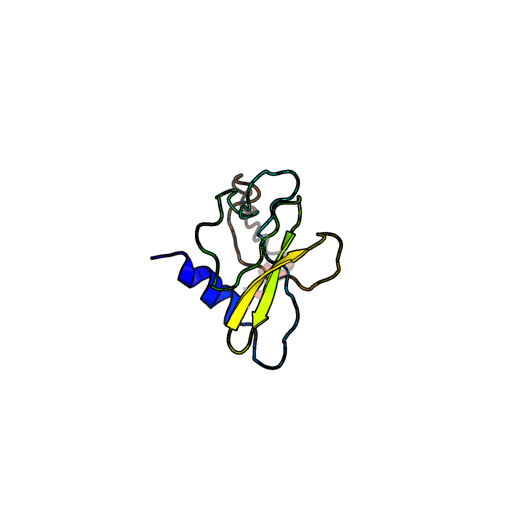 87 ? -14.518 -7.278 9.266 1.00 79.31 87 ASP A O 1
ATOM 704 N N . MET A 1 88 ? -12.656 -6.343 8.442 1.00 78.12 88 MET A N 1
ATOM 705 C CA . MET A 1 88 ? -13.281 -5.822 7.230 1.00 78.12 88 MET A CA 1
ATOM 706 C C . MET A 1 88 ? -12.475 -6.168 5.980 1.00 78.12 88 MET A C 1
ATOM 708 O O . MET A 1 88 ? -11.248 -6.194 5.997 1.00 78.12 88 MET A O 1
ATOM 712 N N . CYS A 1 89 ? -13.188 -6.393 4.881 1.00 76.62 89 CYS A N 1
ATOM 713 C CA . CYS A 1 89 ? -12.620 -6.542 3.551 1.00 76.62 89 CYS A CA 1
ATOM 714 C C . CYS A 1 89 ? -13.478 -5.757 2.557 1.00 76.62 89 CYS A C 1
ATOM 716 O O . CYS A 1 89 ? -14.702 -5.877 2.550 1.00 76.62 89 CYS A O 1
ATOM 718 N N . ASN A 1 90 ? -12.847 -4.905 1.752 1.00 76.00 90 ASN A N 1
ATOM 719 C CA . ASN A 1 90 ? -13.478 -3.974 0.819 1.00 76.00 90 ASN A CA 1
ATOM 720 C C . ASN A 1 90 ? -14.615 -3.142 1.443 1.00 76.00 90 ASN A C 1
ATOM 722 O O . ASN A 1 90 ? -15.601 -2.816 0.787 1.00 76.00 90 ASN A O 1
ATOM 726 N N . GLY A 1 91 ? -14.474 -2.778 2.723 1.00 73.06 91 GLY A N 1
ATOM 727 C CA . GLY A 1 91 ? -15.480 -2.009 3.466 1.00 73.06 91 GLY A CA 1
ATOM 728 C C . GLY A 1 91 ? -16.673 -2.830 3.971 1.00 73.06 91 GLY A C 1
ATOM 729 O O . GLY A 1 91 ? -17.516 -2.291 4.685 1.00 73.06 91 GLY A O 1
ATOM 730 N N . ALA A 1 92 ? -16.734 -4.128 3.670 1.00 78.38 92 ALA A N 1
ATOM 731 C CA . ALA A 1 92 ? -17.706 -5.045 4.245 1.00 78.38 92 ALA A CA 1
ATOM 732 C C . ALA A 1 92 ? -17.128 -5.708 5.498 1.00 78.38 92 ALA A C 1
ATOM 734 O O . ALA A 1 92 ? -15.975 -6.141 5.508 1.00 78.38 92 ALA A O 1
ATOM 735 N N . ARG A 1 93 ? -17.931 -5.829 6.562 1.00 79.12 93 ARG A N 1
ATOM 736 C CA . ARG A 1 93 ? -17.545 -6.648 7.718 1.00 79.12 93 ARG A CA 1
ATOM 737 C C . ARG A 1 93 ? -17.436 -8.097 7.275 1.00 79.12 93 ARG A C 1
ATOM 739 O O . ARG A 1 93 ? -18.403 -8.664 6.763 1.00 79.12 93 ARG A O 1
ATOM 746 N N . MET A 1 94 ? -16.278 -8.700 7.504 1.00 70.31 94 MET A N 1
ATOM 747 C CA . MET A 1 94 ? -16.139 -10.133 7.321 1.00 70.31 94 MET A CA 1
ATOM 748 C C . MET A 1 94 ? -16.996 -10.828 8.376 1.00 70.31 94 MET A C 1
ATOM 750 O O . MET A 1 94 ? -17.030 -10.420 9.542 1.00 70.31 94 MET A O 1
ATOM 754 N N . ARG A 1 95 ? -17.725 -11.875 7.975 1.00 67.75 95 ARG A N 1
ATOM 755 C CA . ARG A 1 95 ? -18.365 -12.753 8.955 1.00 67.75 95 ARG A CA 1
ATOM 756 C C . ARG A 1 95 ? -17.242 -13.300 9.825 1.00 67.75 95 ARG A C 1
ATOM 758 O O . ARG A 1 95 ? -16.349 -13.964 9.306 1.00 67.75 95 ARG A O 1
ATOM 765 N N . LYS A 1 96 ? -17.277 -13.007 11.129 1.00 61.31 96 LYS A N 1
ATOM 766 C CA . LYS A 1 96 ? -16.408 -13.704 12.077 1.00 61.31 96 LYS A CA 1
ATOM 767 C C . LYS A 1 96 ? -16.627 -15.196 11.824 1.00 61.31 96 LYS A C 1
ATOM 769 O O . LYS A 1 96 ? -17.796 -15.604 11.806 1.00 61.31 96 LYS A O 1
ATOM 774 N N . PRO A 1 97 ? -15.575 -15.998 11.584 1.00 55.59 97 PRO A N 1
ATOM 775 C CA . PRO A 1 97 ? -15.748 -17.437 11.618 1.00 55.59 97 PRO A CA 1
ATOM 776 C C . PRO A 1 97 ? -16.450 -17.734 12.941 1.00 55.59 97 PRO A C 1
ATOM 778 O O . PRO A 1 97 ? -16.025 -17.226 13.984 1.00 55.59 97 PRO A O 1
ATOM 781 N N . LYS A 1 98 ? -17.563 -18.479 12.921 1.00 51.50 98 LYS A N 1
ATOM 782 C CA . LYS A 1 98 ? -18.030 -19.088 14.167 1.00 51.50 98 LYS A CA 1
ATOM 783 C C . LYS A 1 98 ? -16.813 -19.840 14.686 1.00 51.50 98 LYS A C 1
ATOM 785 O O . LYS A 1 98 ? -16.302 -20.697 13.972 1.00 51.50 98 LYS A O 1
ATOM 790 N N . ALA A 1 99 ? -16.318 -19.477 15.865 1.00 56.56 99 ALA A N 1
ATOM 791 C CA . ALA A 1 99 ? -15.327 -20.284 16.546 1.00 56.56 99 ALA A CA 1
ATOM 792 C C . ALA A 1 99 ? -16.024 -21.605 16.889 1.00 56.56 99 ALA A C 1
ATOM 794 O O . ALA A 1 99 ? -16.604 -21.754 17.959 1.00 56.56 99 ALA A O 1
ATOM 795 N N . SER A 1 100 ? -16.075 -22.541 15.941 1.00 51.97 100 SER A N 1
ATOM 796 C CA . SER A 1 100 ? -16.397 -23.918 16.253 1.00 51.97 100 SER A CA 1
ATOM 797 C C . SER A 1 100 ? -15.137 -24.487 16.882 1.00 51.97 100 SER A C 1
ATOM 799 O O . SER A 1 100 ? -14.322 -25.123 16.218 1.00 51.97 100 SER A O 1
ATOM 801 N N . CYS A 1 101 ? -14.956 -24.230 18.176 1.00 51.09 101 CYS A N 1
ATOM 802 C CA . CYS A 1 101 ? -14.163 -25.125 19.003 1.00 51.09 101 CYS A CA 1
ATOM 803 C C . CYS A 1 101 ? -14.961 -26.424 19.140 1.00 51.09 101 CYS A C 1
ATOM 805 O O . CYS A 1 101 ? -15.522 -26.721 20.190 1.00 51.09 101 CYS A O 1
ATOM 807 N N . THR A 1 102 ? -15.079 -27.175 18.046 1.00 59.25 102 THR A N 1
ATOM 808 C CA . THR A 1 102 ? -15.526 -28.558 18.107 1.00 59.25 102 THR A CA 1
ATOM 809 C C . THR A 1 102 ? -14.304 -29.328 18.566 1.00 59.25 102 THR A C 1
ATOM 811 O O . THR A 1 102 ? -13.472 -29.712 17.751 1.00 59.25 102 THR A O 1
ATOM 814 N N . VAL A 1 103 ? -14.143 -29.457 19.884 1.00 59.41 103 VAL A N 1
ATOM 815 C CA . VAL A 1 103 ? -13.185 -30.405 20.456 1.00 59.41 103 VAL A CA 1
ATOM 816 C C . VAL A 1 103 ? -13.628 -31.779 19.952 1.00 59.41 103 VAL A C 1
ATOM 818 O O . VAL A 1 103 ? -14.750 -32.183 20.278 1.00 59.41 103 VAL A O 1
ATOM 821 N N . PRO A 1 104 ? -12.831 -32.461 19.112 1.00 59.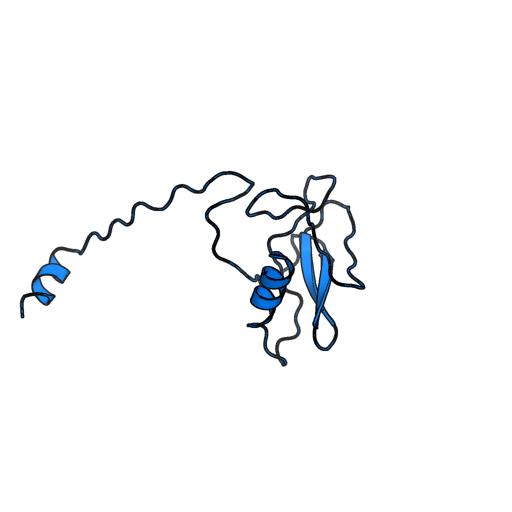72 104 PRO A N 1
ATOM 822 C CA . PRO A 1 104 ? -13.171 -33.801 18.659 1.00 59.72 104 PRO A CA 1
ATOM 823 C C . PRO A 1 104 ? -13.381 -34.704 19.874 1.00 59.72 104 PRO A C 1
ATOM 825 O O . PRO A 1 104 ? -12.685 -34.530 20.873 1.00 59.72 104 PRO A O 1
ATOM 828 N N . ASP A 1 105 ? -14.302 -35.665 19.815 1.00 67.38 105 ASP A N 1
ATOM 829 C CA . ASP A 1 105 ? -14.608 -36.492 20.991 1.00 67.38 105 ASP A CA 1
ATOM 830 C C . ASP A 1 105 ? -13.366 -37.221 21.540 1.00 67.38 105 ASP A C 1
ATOM 832 O O . ASP A 1 105 ? -13.208 -37.314 22.753 1.00 67.38 105 ASP A O 1
ATOM 836 N N . TYR A 1 106 ? -12.402 -37.577 20.680 1.00 64.81 106 TYR A N 1
ATOM 837 C CA . TYR A 1 106 ? -11.119 -38.159 21.102 1.00 64.81 106 TYR A CA 1
ATOM 838 C C . TYR A 1 106 ? -10.260 -37.218 21.971 1.00 64.81 106 TYR A C 1
ATOM 840 O O . TYR A 1 106 ? -9.435 -37.669 22.755 1.00 64.81 106 TYR A O 1
ATOM 848 N N . ALA A 1 107 ? -10.424 -35.899 21.838 1.00 54.59 107 ALA A N 1
ATOM 849 C CA . ALA A 1 107 ? -9.699 -34.908 22.631 1.00 54.59 107 ALA A CA 1
ATOM 850 C C . ALA A 1 107 ? -10.404 -34.591 23.963 1.00 54.59 107 ALA A C 1
ATOM 852 O O . ALA A 1 107 ? -9.802 -33.959 24.829 1.00 54.59 107 ALA A O 1
ATOM 853 N N . LYS A 1 108 ? -11.653 -35.046 24.155 1.00 54.94 108 LYS A N 1
ATOM 854 C CA . LYS A 1 108 ? -12.340 -34.980 25.455 1.00 54.94 108 LYS A CA 1
ATOM 855 C C . LYS A 1 108 ? -11.809 -36.030 26.432 1.00 54.94 108 LYS A C 1
ATOM 857 O O . LYS A 1 108 ? -11.754 -35.743 27.620 1.00 54.94 108 LYS A O 1
ATOM 862 N N . GLU A 1 109 ? -11.363 -37.187 25.940 1.00 53.97 109 GLU A N 1
ATOM 863 C CA . GLU A 1 109 ? -10.771 -38.246 26.777 1.00 53.97 109 GLU A CA 1
ATOM 864 C C . GLU A 1 109 ? -9.407 -37.849 27.365 1.00 53.97 109 GLU A C 1
ATOM 866 O O . GLU A 1 109 ? -9.057 -38.266 28.466 1.00 53.97 109 GLU A O 1
ATOM 871 N N . ILE A 1 110 ? -8.654 -36.985 26.674 1.00 52.34 110 ILE A N 1
ATOM 872 C CA . ILE A 1 110 ? -7.320 -36.537 27.112 1.00 52.34 110 ILE A CA 1
ATOM 873 C C . ILE A 1 110 ? -7.402 -35.537 28.283 1.00 52.34 110 ILE A C 1
ATOM 875 O O . ILE A 1 110 ? -6.451 -35.398 29.042 1.00 52.34 110 ILE A O 1
ATOM 879 N N . LEU A 1 111 ? -8.538 -34.856 28.465 1.00 46.56 111 LEU A N 1
ATOM 880 C CA . LEU A 1 111 ? -8.735 -33.857 29.527 1.00 46.56 111 LEU A CA 1
ATOM 881 C C . LEU A 1 111 ? -9.274 -34.447 30.846 1.00 46.56 111 LEU A C 1
ATOM 883 O O . LEU A 1 111 ? -9.507 -33.692 31.788 1.00 46.56 111 LEU A O 1
ATOM 887 N N . SER A 1 112 ? -9.478 -35.766 30.917 1.00 49.34 112 SER A N 1
ATOM 888 C CA . SER A 1 112 ? -9.973 -36.480 32.107 1.00 49.34 112 SER A CA 1
ATOM 889 C C . SER A 1 112 ? -8.930 -37.372 32.803 1.00 49.34 112 SER A C 1
ATOM 891 O O . SER A 1 112 ? -9.318 -38.256 33.566 1.00 49.34 112 SER A O 1
ATOM 893 N N . LEU A 1 113 ? -7.631 -37.145 32.565 1.00 40.94 113 LEU A N 1
ATOM 894 C CA . LEU A 1 113 ? -6.523 -37.776 33.303 1.00 40.94 113 LEU A CA 1
ATOM 895 C C . LEU A 1 113 ? -5.812 -36.775 34.218 1.00 40.94 113 LEU A C 1
ATOM 897 O O . LEU A 1 113 ? -5.497 -35.663 33.737 1.00 40.94 113 LEU A O 1
#

Radius of gyration: 18.8 Å; chains: 1; bounding box: 37×50×46 Å